Protein AF-A0A3B4ZXQ3-F1 (afdb_monomer_lite)

Sequence (89 aa):
MFFFQVLNCSNFYRFRFKNVVFDIVPAAEKGTFNIKARFLGVEMEEFKLKYQDLLQLQYEGVAVMKMFDKAKVNVNLLIFLLNKKFFNK

Secondary structure (DSSP, 8-state):
--S-------SS----S--EEEEEEE-SSTTEEEEEEEETTEEEEEEEEEHHHHHHHHHTT--EEEETTTEEEEHHHHHHHHHHHH---

Radius of gyration: 15.42 Å; chains: 1; bounding box: 34×41×34 Å

Organism: NCBI:txid144197

pLDDT: mean 73.94, std 19.47, range [29.31, 92.56]

Structure (mmCIF, N/CA/C/O backbone):
data_AF-A0A3B4ZXQ3-F1
#
_entry.id   AF-A0A3B4ZXQ3-F1
#
loop_
_atom_site.group_PDB
_atom_site.id
_atom_site.type_symbol
_atom_site.label_atom_id
_atom_site.label_alt_id
_atom_site.label_comp_id
_atom_site.label_asym_id
_atom_site.label_entity_id
_atom_site.label_seq_id
_atom_site.pdbx_PDB_ins_code
_atom_site.Cartn_x
_atom_site.Cartn_y
_atom_site.Cartn_z
_atom_site.occupancy
_atom_site.B_iso_or_equiv
_atom_site.auth_seq_id
_atom_site.auth_comp_id
_atom_site.auth_asym_id
_atom_site.auth_atom_id
_atom_site.pdbx_PDB_model_num
ATOM 1 N N . MET A 1 1 ? 11.173 -24.608 6.493 1.00 42.12 1 MET A N 1
ATOM 2 C CA . MET A 1 1 ? 9.697 -24.556 6.396 1.00 42.12 1 MET A CA 1
ATOM 3 C C . MET A 1 1 ? 9.252 -23.358 7.240 1.00 42.12 1 MET A C 1
ATOM 5 O O . MET A 1 1 ? 9.279 -23.474 8.445 1.00 42.12 1 MET A O 1
ATOM 9 N N . PHE A 1 2 ? 9.052 -22.115 6.791 1.00 35.59 2 PHE A N 1
ATOM 10 C CA . PHE A 1 2 ? 8.655 -21.527 5.502 1.00 35.59 2 PHE A CA 1
ATOM 11 C C . PHE A 1 2 ? 9.316 -20.143 5.244 1.00 35.59 2 PHE A C 1
ATOM 13 O O . PHE A 1 2 ? 8.859 -19.380 4.403 1.00 35.59 2 PHE A O 1
ATOM 20 N N . PHE A 1 3 ? 10.404 -19.797 5.942 1.00 33.34 3 PHE A N 1
ATOM 21 C CA . PHE A 1 3 ? 10.939 -18.422 5.947 1.00 33.34 3 PHE A CA 1
ATOM 22 C C . PHE A 1 3 ? 11.985 -18.072 4.870 1.00 33.34 3 PHE A C 1
ATOM 24 O O . PHE A 1 3 ? 12.510 -16.966 4.880 1.00 33.34 3 PHE A O 1
ATOM 31 N N . PHE A 1 4 ? 12.290 -18.967 3.925 1.00 30.89 4 PHE A N 1
ATOM 32 C CA . PHE A 1 4 ? 13.384 -18.745 2.961 1.00 30.89 4 PHE A CA 1
ATOM 33 C C . PHE A 1 4 ? 13.090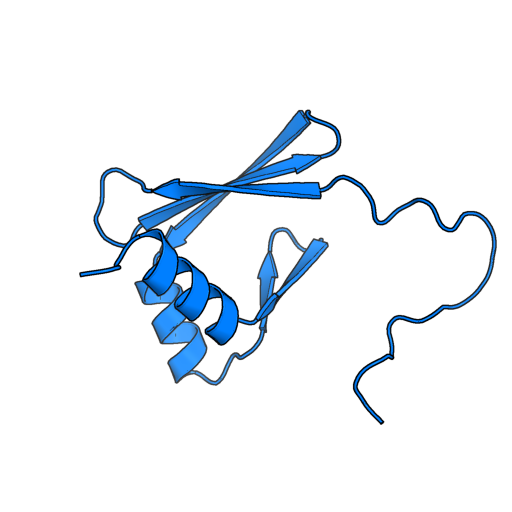 -19.173 1.518 1.00 30.89 4 PHE A C 1
ATOM 35 O O . PHE A 1 4 ? 13.998 -19.258 0.693 1.00 30.89 4 PHE A O 1
ATOM 42 N N . GLN A 1 5 ? 11.828 -19.415 1.164 1.00 35.41 5 GLN A N 1
ATOM 43 C CA . GLN A 1 5 ? 11.481 -19.879 -0.180 1.00 35.41 5 GLN A CA 1
ATOM 44 C C . GLN A 1 5 ? 11.211 -18.726 -1.154 1.00 35.41 5 GLN A C 1
ATOM 46 O O . GLN A 1 5 ? 10.181 -18.673 -1.812 1.00 35.41 5 GLN A O 1
ATOM 51 N N . VAL A 1 6 ? 12.180 -17.822 -1.280 1.00 41.69 6 VAL A N 1
ATOM 52 C CA . VAL A 1 6 ? 12.489 -17.216 -2.585 1.00 41.69 6 VAL A CA 1
ATOM 53 C C . VAL A 1 6 ? 14.003 -17.301 -2.790 1.00 41.69 6 VAL A C 1
ATOM 55 O O . VAL A 1 6 ? 14.681 -16.331 -3.112 1.00 41.69 6 VAL A O 1
ATOM 58 N N . LEU A 1 7 ? 14.563 -18.489 -2.547 1.00 36.25 7 LEU A N 1
ATOM 59 C CA . LEU A 1 7 ? 15.943 -18.812 -2.880 1.00 36.25 7 LEU A CA 1
ATOM 60 C C . LEU A 1 7 ? 15.945 -19.807 -4.055 1.00 36.25 7 LEU A C 1
ATOM 62 O O . LEU A 1 7 ? 15.864 -21.009 -3.864 1.00 36.25 7 LEU A O 1
ATOM 66 N N . ASN A 1 8 ? 16.068 -19.227 -5.255 1.00 47.16 8 ASN A N 1
ATOM 67 C CA . ASN A 1 8 ? 16.570 -19.769 -6.529 1.00 47.16 8 ASN A CA 1
ATOM 68 C C . ASN A 1 8 ? 15.804 -20.891 -7.263 1.00 47.16 8 ASN A C 1
ATOM 70 O O . ASN A 1 8 ? 15.681 -22.013 -6.789 1.00 47.16 8 ASN A O 1
ATOM 74 N N . CYS A 1 9 ? 15.503 -20.622 -8.540 1.00 32.94 9 CYS A N 1
ATOM 75 C CA . CYS A 1 9 ? 15.667 -21.612 -9.603 1.00 32.94 9 CYS A CA 1
ATOM 76 C C . CYS A 1 9 ? 16.447 -20.983 -10.771 1.00 32.94 9 CYS A C 1
ATOM 78 O O . CYS A 1 9 ? 16.381 -19.775 -11.006 1.00 32.94 9 CYS A O 1
ATOM 80 N N . SER A 1 10 ? 17.276 -21.808 -11.393 1.00 49.44 10 SER A N 1
ATOM 81 C CA . SER A 1 10 ? 18.550 -21.467 -12.018 1.00 49.44 10 SER A CA 1
ATOM 82 C C . SER A 1 10 ? 18.426 -21.150 -13.505 1.00 49.44 10 SER A C 1
ATOM 84 O O . SER A 1 10 ? 17.857 -21.943 -14.244 1.00 49.44 10 SER A O 1
ATOM 86 N N . ASN A 1 11 ? 19.007 -20.028 -13.941 1.00 37.22 11 ASN A N 1
ATOM 87 C CA . ASN A 1 11 ? 20.005 -19.931 -15.018 1.00 37.22 11 ASN A CA 1
ATOM 88 C C . ASN A 1 11 ? 20.179 -18.462 -15.445 1.00 37.22 11 ASN A C 1
ATOM 90 O O . ASN A 1 11 ? 19.247 -17.822 -15.911 1.00 37.22 11 ASN A O 1
ATOM 94 N N . PHE A 1 12 ? 21.413 -17.976 -15.273 1.00 29.31 12 PHE A N 1
ATOM 95 C CA . PHE A 1 12 ? 21.977 -16.715 -15.773 1.00 29.31 12 PHE A CA 1
ATOM 96 C C . PHE A 1 12 ? 21.392 -15.387 -15.213 1.00 29.31 12 PHE A C 1
ATOM 98 O O . PHE A 1 12 ? 20.279 -14.975 -15.506 1.00 29.31 12 PHE A O 1
ATOM 105 N N . TYR A 1 13 ? 22.231 -14.676 -14.440 1.00 30.34 13 TYR A N 1
ATOM 106 C CA . TYR A 1 13 ? 22.096 -13.291 -13.933 1.00 30.34 13 TYR A CA 1
ATOM 107 C C . TYR A 1 13 ? 21.185 -13.001 -12.716 1.00 30.34 13 TYR A C 1
ATOM 109 O O . TYR A 1 13 ? 20.116 -12.396 -12.789 1.00 30.34 13 TYR A O 1
ATOM 117 N N . ARG A 1 14 ? 21.738 -13.273 -11.524 1.00 37.72 14 ARG A N 1
ATOM 118 C CA . ARG A 1 14 ? 21.317 -12.774 -10.195 1.00 37.72 14 ARG A CA 1
ATOM 119 C C . ARG A 1 14 ? 21.524 -11.249 -9.995 1.00 37.72 14 ARG A C 1
ATOM 121 O O . ARG A 1 14 ? 22.156 -10.838 -9.024 1.00 37.72 14 ARG A O 1
ATOM 128 N N . PHE A 1 15 ? 20.993 -10.384 -10.867 1.00 39.78 15 PHE A N 1
ATOM 129 C CA . PHE A 1 15 ? 21.079 -8.916 -10.677 1.00 39.78 15 PHE A CA 1
ATOM 130 C C . PHE A 1 15 ? 19.766 -8.139 -10.876 1.00 39.78 15 PHE A C 1
ATOM 132 O O . PHE A 1 15 ? 19.786 -6.926 -11.047 1.00 39.78 15 PHE A O 1
ATOM 139 N N . ARG A 1 16 ? 18.602 -8.797 -10.834 1.00 39.50 16 ARG A N 1
ATOM 140 C CA . ARG A 1 16 ? 17.345 -8.180 -11.301 1.00 39.50 16 ARG A CA 1
ATOM 141 C C . ARG A 1 16 ? 16.268 -7.888 -10.246 1.00 39.50 16 ARG A C 1
ATOM 143 O O . ARG A 1 16 ? 15.136 -7.614 -10.614 1.00 39.50 16 ARG A O 1
ATOM 150 N N . PHE A 1 17 ? 16.619 -7.880 -8.958 1.00 49.25 17 PHE A N 1
ATOM 151 C CA . PHE A 1 17 ? 15.737 -7.407 -7.868 1.00 49.25 17 PHE A CA 1
ATOM 152 C C . PHE A 1 17 ? 16.247 -6.124 -7.193 1.00 49.25 17 PHE A C 1
ATOM 154 O O . PHE A 1 17 ? 15.967 -5.871 -6.026 1.00 49.25 17 PHE A O 1
ATOM 161 N N . LYS A 1 18 ? 17.038 -5.315 -7.901 1.00 52.75 18 LYS A N 1
ATOM 162 C CA . LYS A 1 18 ? 17.615 -4.087 -7.353 1.00 52.75 18 LYS A CA 1
ATOM 163 C C . LYS A 1 18 ? 17.032 -2.890 -8.096 1.00 52.75 18 LYS A C 1
ATOM 165 O O . LYS A 1 18 ? 17.153 -2.821 -9.314 1.00 52.75 18 LYS A O 1
ATOM 170 N N . ASN A 1 19 ? 16.441 -1.970 -7.333 1.00 64.00 19 ASN A N 1
ATOM 171 C CA . ASN A 1 19 ? 16.129 -0.578 -7.692 1.00 64.00 19 ASN A CA 1
ATOM 172 C C . ASN A 1 19 ? 14.651 -0.251 -7.983 1.00 64.00 19 ASN A C 1
ATOM 174 O O . ASN A 1 19 ? 14.401 0.708 -8.705 1.00 64.00 19 ASN A O 1
ATOM 178 N N . VAL A 1 20 ? 13.679 -0.973 -7.403 1.00 64.38 20 VAL A N 1
ATOM 179 C CA . VAL A 1 20 ? 12.323 -0.413 -7.202 1.00 64.38 20 VAL A CA 1
ATOM 180 C C . VAL A 1 20 ? 12.292 0.268 -5.832 1.00 64.38 20 VAL A C 1
ATOM 182 O O . VAL A 1 20 ? 12.474 -0.395 -4.812 1.00 64.38 20 VAL A O 1
ATOM 185 N N . VAL A 1 21 ? 12.084 1.581 -5.809 1.00 75.31 21 VAL A N 1
ATOM 186 C CA . VAL A 1 21 ? 11.897 2.389 -4.599 1.00 75.31 21 VAL A CA 1
ATOM 187 C C . VAL A 1 21 ? 10.444 2.839 -4.552 1.00 75.31 21 VAL A C 1
ATOM 189 O O . VAL A 1 21 ? 9.920 3.323 -5.551 1.00 75.31 21 VAL A O 1
ATOM 192 N N . PHE A 1 22 ? 9.795 2.676 -3.402 1.00 78.50 22 PHE A N 1
ATOM 193 C CA . PHE A 1 22 ? 8.444 3.179 -3.173 1.00 78.50 22 PHE A CA 1
ATOM 194 C C . PHE A 1 22 ? 8.514 4.417 -2.285 1.00 78.50 22 PHE A C 1
ATOM 196 O O . PHE A 1 22 ? 8.879 4.324 -1.111 1.00 78.50 22 PHE A O 1
ATOM 203 N N . ASP A 1 23 ? 8.160 5.569 -2.840 1.00 83.69 23 ASP A N 1
ATOM 204 C CA . ASP A 1 23 ? 8.028 6.812 -2.095 1.00 83.69 23 ASP A CA 1
ATOM 205 C C . ASP A 1 23 ? 6.596 6.968 -1.607 1.00 83.69 23 ASP A C 1
ATOM 207 O O . ASP A 1 23 ? 5.653 6.963 -2.391 1.00 83.69 23 ASP A O 1
ATOM 211 N N . ILE A 1 24 ? 6.446 7.106 -0.292 1.00 85.38 24 ILE A N 1
ATOM 212 C CA . ILE A 1 24 ? 5.156 7.272 0.376 1.00 85.38 24 ILE A CA 1
ATOM 213 C C . ILE A 1 24 ? 5.035 8.727 0.806 1.00 85.38 24 ILE A C 1
ATOM 215 O O . ILE A 1 24 ? 5.755 9.160 1.712 1.00 85.38 24 ILE A O 1
ATOM 219 N N . VAL A 1 25 ? 4.121 9.458 0.174 1.00 85.81 25 VAL A N 1
ATOM 220 C CA . VAL A 1 25 ? 3.846 10.873 0.437 1.00 85.81 25 VAL A CA 1
ATOM 221 C C . VAL A 1 25 ? 2.431 11.002 1.011 1.00 85.81 25 VAL A C 1
ATOM 223 O O . VAL A 1 25 ? 1.492 10.463 0.426 1.00 85.81 25 VAL A O 1
ATOM 226 N N . PRO A 1 26 ? 2.233 11.680 2.153 1.00 86.00 26 PRO A N 1
ATOM 227 C CA . PRO A 1 26 ? 0.894 11.927 2.675 1.00 86.00 26 PRO A CA 1
ATOM 228 C C . PRO A 1 26 ? 0.141 12.884 1.741 1.00 86.00 26 PRO A C 1
ATOM 230 O O . PRO A 1 26 ? 0.701 13.882 1.286 1.00 86.00 26 PRO A O 1
ATOM 233 N N . ALA A 1 27 ? -1.120 12.578 1.440 1.00 84.56 27 ALA A N 1
ATOM 234 C CA . ALA A 1 27 ? -1.979 13.463 0.661 1.00 84.56 27 ALA A CA 1
ATOM 235 C C . ALA A 1 27 ? -2.617 14.546 1.554 1.00 84.56 27 ALA A C 1
ATOM 237 O O . ALA A 1 27 ? -2.506 14.511 2.779 1.00 84.56 27 ALA A O 1
ATOM 238 N N . ALA A 1 28 ? -3.313 15.507 0.936 1.00 80.56 28 ALA A N 1
ATOM 239 C CA . ALA A 1 28 ? -4.023 16.571 1.655 1.00 80.56 28 ALA A CA 1
ATOM 240 C C . ALA A 1 28 ? -5.139 16.035 2.577 1.00 80.56 28 ALA A C 1
ATOM 242 O O . ALA A 1 28 ? -5.464 16.643 3.595 1.00 80.56 28 ALA A O 1
ATOM 243 N N . GLU A 1 29 ? -5.714 14.882 2.232 1.00 83.75 29 GLU A N 1
ATOM 244 C CA . GLU A 1 29 ? -6.744 14.214 3.021 1.00 83.75 29 GLU A CA 1
ATOM 245 C C . GLU A 1 29 ? -6.130 13.292 4.079 1.00 83.75 29 GLU A C 1
ATOM 247 O O . GLU A 1 29 ? -5.265 12.460 3.790 1.00 83.75 29 GLU A O 1
ATOM 252 N N . LYS A 1 30 ? -6.623 13.393 5.319 1.00 79.81 30 LYS A N 1
ATOM 253 C CA . LYS A 1 30 ? -6.187 12.521 6.416 1.00 79.81 30 LYS A CA 1
ATOM 254 C C . LYS A 1 30 ? -6.489 11.061 6.090 1.00 79.81 30 LYS A C 1
ATOM 256 O O . LYS A 1 30 ? -7.636 10.695 5.858 1.00 79.81 30 LYS A O 1
ATOM 261 N N . GLY A 1 31 ? -5.455 10.226 6.155 1.00 82.88 31 GLY A N 1
ATOM 262 C CA . GLY A 1 31 ? -5.573 8.797 5.871 1.00 82.88 31 GLY A CA 1
ATOM 263 C C . GLY A 1 31 ? -5.433 8.434 4.396 1.00 82.88 31 GLY A C 1
ATOM 264 O O . GLY A 1 31 ? -5.541 7.254 4.080 1.00 82.88 31 GLY A O 1
ATOM 265 N N . THR A 1 32 ? -5.145 9.391 3.513 1.00 89.88 32 THR A N 1
ATOM 266 C CA . THR A 1 32 ? -4.806 9.114 2.113 1.00 89.88 32 THR A CA 1
ATOM 267 C C . THR A 1 32 ? -3.305 9.310 1.895 1.00 89.88 32 THR A C 1
ATOM 269 O O . THR A 1 32 ? -2.714 10.296 2.337 1.00 89.88 32 THR A O 1
ATOM 272 N N . PHE A 1 33 ? -2.679 8.363 1.202 1.00 88.94 33 PHE A N 1
ATOM 273 C CA . PHE A 1 33 ? -1.252 8.347 0.898 1.00 88.94 33 PHE A CA 1
ATOM 274 C C . PHE A 1 33 ? -1.043 8.149 -0.600 1.00 88.94 33 PHE A C 1
ATOM 276 O O . PHE A 1 33 ? -1.627 7.249 -1.199 1.00 88.94 33 PHE A O 1
ATOM 283 N N . ASN A 1 34 ? -0.179 8.956 -1.202 1.00 88.56 34 ASN A N 1
ATOM 284 C CA . ASN A 1 34 ? 0.282 8.744 -2.565 1.00 88.56 34 ASN A CA 1
ATOM 285 C C . ASN A 1 34 ? 1.561 7.913 -2.521 1.00 88.56 34 ASN A C 1
ATOM 287 O O . ASN A 1 34 ? 2.538 8.281 -1.865 1.00 88.56 34 ASN A O 1
ATOM 291 N N . ILE A 1 35 ? 1.544 6.783 -3.215 1.00 86.00 35 ILE A N 1
ATOM 292 C CA . ILE A 1 35 ? 2.672 5.870 -3.303 1.00 86.00 35 ILE A CA 1
ATOM 293 C C . ILE A 1 35 ? 3.204 5.930 -4.731 1.00 86.00 35 ILE A C 1
ATOM 295 O O . ILE A 1 35 ? 2.521 5.538 -5.679 1.00 86.00 35 ILE A O 1
ATOM 299 N N . LYS A 1 36 ? 4.434 6.412 -4.879 1.00 84.62 36 LYS A N 1
ATOM 300 C CA . LYS A 1 36 ? 5.128 6.530 -6.163 1.00 84.62 36 LYS A CA 1
ATOM 301 C C . LYS A 1 36 ? 6.177 5.435 -6.267 1.00 84.62 36 LYS A C 1
ATOM 303 O O . LYS A 1 36 ? 7.064 5.340 -5.420 1.00 84.62 36 LYS A O 1
ATOM 308 N N . ALA A 1 37 ? 6.087 4.604 -7.297 1.00 80.25 37 ALA A N 1
ATOM 309 C CA . ALA A 1 37 ? 7.124 3.636 -7.614 1.00 80.25 37 ALA A CA 1
ATOM 310 C C . ALA A 1 37 ? 8.153 4.271 -8.553 1.00 80.25 37 ALA A C 1
ATOM 312 O O . ALA A 1 37 ? 7.835 4.648 -9.684 1.00 80.25 37 ALA A O 1
ATOM 313 N N . ARG A 1 38 ? 9.406 4.341 -8.100 1.00 76.38 38 ARG A N 1
ATOM 314 C CA . ARG A 1 38 ? 10.557 4.704 -8.926 1.00 76.38 38 ARG A CA 1
ATOM 315 C C . ARG A 1 38 ? 11.377 3.468 -9.239 1.00 76.38 38 ARG A C 1
ATOM 317 O O . ARG A 1 38 ? 11.863 2.796 -8.331 1.00 76.38 38 ARG A O 1
ATOM 324 N N . PHE A 1 39 ? 11.556 3.177 -10.522 1.00 71.50 39 PHE A N 1
ATOM 325 C CA . PHE A 1 39 ? 12.462 2.133 -10.977 1.00 71.50 39 PHE A CA 1
ATOM 326 C C . PHE A 1 39 ? 13.700 2.775 -11.585 1.00 71.50 39 PHE A C 1
ATOM 328 O O . PHE A 1 39 ? 13.593 3.522 -12.551 1.00 71.50 39 PHE A O 1
ATOM 335 N N . LEU A 1 40 ? 14.878 2.519 -11.010 1.00 71.12 40 LEU A N 1
ATOM 336 C CA . LEU A 1 40 ? 16.144 3.094 -11.498 1.00 71.12 40 LEU A CA 1
ATOM 337 C C . LEU A 1 40 ? 16.137 4.636 -11.600 1.00 71.12 40 LEU A C 1
ATOM 339 O O . LEU A 1 40 ? 16.799 5.206 -12.458 1.00 71.12 40 LEU A O 1
ATOM 343 N N . GLY A 1 41 ? 15.389 5.313 -10.723 1.00 68.75 41 GLY A N 1
ATOM 344 C CA . GLY A 1 41 ? 15.249 6.775 -10.730 1.00 68.75 41 GLY A CA 1
ATOM 345 C C . GLY A 1 41 ? 14.162 7.315 -11.667 1.00 68.75 41 GLY A C 1
ATOM 346 O O . GLY A 1 41 ? 13.879 8.508 -11.616 1.00 68.75 41 GLY A O 1
ATOM 347 N N . VAL A 1 42 ? 13.510 6.457 -12.457 1.00 76.19 42 VAL A N 1
ATOM 348 C CA . VAL A 1 42 ? 12.377 6.816 -13.322 1.00 76.19 42 VAL A CA 1
ATOM 349 C C . VAL A 1 42 ? 11.066 6.560 -12.579 1.00 76.19 42 VAL A C 1
ATOM 351 O O . VAL A 1 42 ? 10.843 5.452 -12.088 1.00 76.19 42 VAL A O 1
ATOM 354 N N . GLU A 1 43 ? 10.207 7.576 -12.470 1.00 75.69 43 GLU A N 1
ATOM 355 C CA . GLU A 1 43 ? 8.843 7.424 -11.944 1.00 75.69 43 GLU A CA 1
ATOM 356 C C . GLU A 1 43 ? 8.008 6.615 -12.943 1.00 75.69 43 GLU A C 1
ATOM 358 O O . GLU A 1 43 ? 7.921 6.976 -14.114 1.00 75.69 43 GLU A O 1
ATOM 363 N N . MET A 1 44 ? 7.456 5.489 -12.491 1.00 75.50 44 MET A N 1
ATOM 364 C CA . MET A 1 44 ? 6.701 4.575 -13.353 1.00 75.50 44 MET A CA 1
ATOM 365 C C . MET A 1 44 ? 5.207 4.703 -13.097 1.00 75.50 44 MET A C 1
ATOM 367 O O . MET A 1 44 ? 4.434 4.994 -14.002 1.00 75.50 44 MET A O 1
ATOM 371 N N . GLU A 1 45 ? 4.803 4.452 -11.855 1.00 79.44 45 GLU A N 1
ATOM 372 C CA . GLU A 1 45 ? 3.399 4.327 -11.490 1.00 79.44 45 GLU A CA 1
ATOM 373 C C . GLU A 1 45 ? 3.171 5.016 -10.141 1.00 79.44 45 GLU A C 1
ATOM 375 O O . GLU A 1 45 ? 3.930 4.832 -9.182 1.00 79.44 45 GLU A O 1
ATOM 380 N N . GLU A 1 46 ? 2.113 5.818 -10.077 1.00 83.62 46 GLU A N 1
ATOM 381 C CA . GLU A 1 46 ? 1.610 6.431 -8.854 1.00 83.62 46 GLU A CA 1
ATOM 382 C C . GLU A 1 46 ? 0.253 5.807 -8.536 1.00 83.62 46 GLU A C 1
ATOM 384 O O . GLU A 1 46 ? -0.627 5.752 -9.395 1.00 83.62 46 GLU A O 1
ATOM 389 N N . PHE A 1 47 ? 0.069 5.345 -7.300 1.00 84.31 47 PHE A N 1
ATOM 390 C CA . PHE A 1 47 ? -1.247 4.939 -6.818 1.00 84.31 47 PHE A CA 1
ATOM 391 C C . PHE A 1 47 ? -1.607 5.659 -5.530 1.00 84.31 47 PHE A C 1
ATOM 393 O O . PHE A 1 47 ? -0.755 5.985 -4.700 1.00 84.31 47 PHE A O 1
ATOM 400 N N . LYS A 1 48 ? -2.907 5.888 -5.365 1.00 87.88 48 LYS A N 1
ATOM 401 C CA . LYS A 1 48 ? -3.473 6.408 -4.127 1.00 87.88 48 LYS A CA 1
ATOM 402 C C . LYS A 1 48 ? -3.867 5.239 -3.244 1.00 87.88 48 LYS A C 1
ATOM 404 O O . LYS A 1 48 ? -4.629 4.371 -3.658 1.00 87.88 48 LYS A O 1
ATOM 409 N N . LEU A 1 49 ? -3.355 5.246 -2.027 1.00 88.81 49 LEU A N 1
ATOM 410 C CA . LEU A 1 49 ? -3.657 4.282 -0.991 1.00 88.81 49 LEU A CA 1
ATOM 411 C C . LEU A 1 49 ? -4.466 4.975 0.099 1.00 88.81 49 LEU A C 1
ATOM 413 O O . LEU A 1 49 ? -4.007 5.953 0.692 1.00 88.81 49 LEU A O 1
ATOM 417 N N . LYS A 1 50 ? -5.659 4.460 0.387 1.00 90.31 50 LYS A N 1
ATOM 418 C CA . LYS A 1 50 ? -6.445 4.909 1.535 1.00 90.31 50 LYS A CA 1
ATOM 419 C C . LYS A 1 50 ? -6.213 3.962 2.700 1.00 90.31 50 LYS A C 1
ATOM 421 O O . LYS A 1 50 ? -6.225 2.743 2.557 1.00 90.31 50 LYS A O 1
ATOM 426 N N . TYR A 1 51 ? -6.034 4.534 3.880 1.00 90.12 51 TYR A N 1
ATOM 427 C CA . TYR A 1 51 ? -5.869 3.781 5.115 1.00 90.12 51 TYR A CA 1
ATOM 428 C C . TYR A 1 51 ? -7.116 2.943 5.437 1.00 90.12 51 TYR A C 1
ATOM 430 O O . TYR A 1 51 ? -6.990 1.835 5.944 1.00 90.12 51 TYR A O 1
ATOM 438 N N . GLN A 1 52 ? -8.311 3.434 5.085 1.00 89.38 52 GLN A N 1
ATOM 439 C CA . GLN A 1 52 ? -9.553 2.669 5.236 1.00 89.38 52 GLN A CA 1
ATOM 440 C C . GLN A 1 52 ? -9.556 1.382 4.402 1.00 89.38 52 GLN A C 1
ATOM 442 O O . GLN A 1 52 ? -9.910 0.335 4.934 1.00 89.38 52 GLN A O 1
ATOM 447 N N . ASP A 1 53 ? -9.074 1.426 3.157 1.00 91.06 53 ASP A N 1
ATOM 448 C CA . ASP A 1 53 ? -8.991 0.240 2.293 1.00 91.06 53 ASP A CA 1
ATOM 449 C C . ASP A 1 53 ? -8.049 -0.817 2.897 1.00 91.06 53 ASP A C 1
ATOM 451 O O . ASP A 1 53 ? -8.330 -2.012 2.854 1.00 91.06 53 ASP A O 1
ATOM 455 N N . LEU A 1 54 ? -6.949 -0.390 3.535 1.00 90.44 54 LEU A N 1
ATOM 456 C CA . LEU A 1 54 ? -6.051 -1.306 4.250 1.00 90.44 54 LEU A CA 1
ATOM 457 C C . LEU A 1 54 ? -6.723 -1.970 5.456 1.00 90.44 54 LEU A C 1
ATOM 459 O O . LEU A 1 54 ? -6.516 -3.160 5.689 1.00 90.44 54 LEU A O 1
ATOM 463 N N . LEU A 1 55 ? -7.516 -1.218 6.222 1.00 91.12 55 LEU A N 1
ATOM 464 C CA . LEU A 1 55 ? -8.278 -1.770 7.344 1.00 91.12 55 LEU A CA 1
ATOM 465 C C . LEU A 1 55 ? -9.349 -2.752 6.866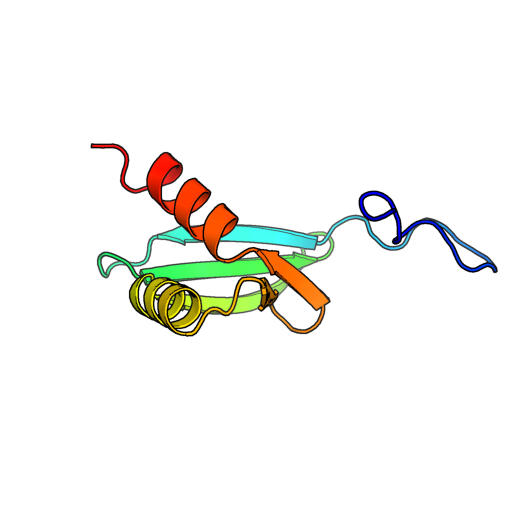 1.00 91.12 55 LEU A C 1
ATOM 467 O O . LEU A 1 55 ? -9.551 -3.784 7.500 1.00 91.12 55 LEU A O 1
ATOM 471 N N . GLN A 1 56 ? -10.000 -2.460 5.739 1.00 92.19 56 GLN A N 1
ATOM 472 C CA . GLN A 1 56 ? -10.965 -3.367 5.129 1.00 92.19 56 GLN A CA 1
ATOM 473 C C . GLN A 1 56 ? -10.294 -4.679 4.706 1.00 92.19 56 GLN A C 1
ATOM 475 O O . GLN A 1 56 ? -10.759 -5.746 5.094 1.00 92.19 56 GLN A O 1
ATOM 480 N N . LEU A 1 57 ? -9.153 -4.609 4.013 1.00 91.75 57 LEU A N 1
ATOM 481 C CA . LEU A 1 57 ? -8.369 -5.795 3.653 1.00 91.75 57 LEU A CA 1
ATOM 482 C C . LEU A 1 57 ? -7.961 -6.605 4.890 1.00 91.75 57 LEU A C 1
ATOM 484 O O . LEU A 1 57 ? -8.040 -7.831 4.882 1.00 91.75 57 LEU A O 1
ATOM 488 N N . GLN A 1 58 ? -7.565 -5.935 5.973 1.00 89.44 58 GLN A N 1
ATOM 489 C CA . GLN A 1 58 ? -7.261 -6.603 7.236 1.00 89.44 58 GLN A CA 1
ATOM 490 C C . GLN A 1 58 ? -8.496 -7.301 7.831 1.00 89.44 58 GLN A C 1
ATOM 492 O O . GLN A 1 58 ? -8.378 -8.439 8.285 1.00 89.44 58 GLN A O 1
ATOM 497 N N . TYR A 1 59 ? -9.663 -6.650 7.817 1.00 92.56 59 TYR A N 1
ATOM 498 C CA . TYR A 1 59 ? -10.920 -7.214 8.321 1.00 92.56 59 TYR A CA 1
ATOM 499 C C . TYR A 1 59 ? -11.384 -8.428 7.503 1.00 92.56 59 TYR A C 1
ATOM 501 O O . TYR A 1 59 ? -11.814 -9.428 8.069 1.00 92.56 59 TYR A O 1
ATOM 509 N N . GLU A 1 60 ? -11.216 -8.377 6.181 1.00 92.12 60 GLU A N 1
ATOM 510 C CA . GLU A 1 60 ? -11.482 -9.489 5.259 1.00 92.12 60 GLU A CA 1
ATOM 511 C C . GLU A 1 60 ? -10.477 -10.651 5.410 1.00 92.12 60 GLU A C 1
ATOM 513 O O . GLU A 1 60 ? -10.627 -11.696 4.777 1.00 92.12 60 GLU A O 1
ATOM 518 N N . GLY A 1 61 ? -9.442 -10.497 6.245 1.00 89.62 61 GLY A N 1
ATOM 519 C CA . GLY A 1 61 ? -8.404 -11.507 6.458 1.00 89.62 61 GLY A CA 1
ATOM 520 C C . GLY A 1 61 ? -7.325 -11.527 5.369 1.00 89.62 61 GLY A C 1
ATOM 521 O O . GLY A 1 61 ? -6.513 -12.455 5.310 1.00 89.62 61 GLY A O 1
ATOM 522 N N . VAL A 1 62 ? -7.267 -10.504 4.513 1.00 91.44 62 VAL A N 1
ATOM 523 C CA . VAL A 1 62 ? -6.249 -10.361 3.468 1.00 91.44 62 VAL A CA 1
ATOM 524 C C . VAL A 1 62 ? -4.949 -9.848 4.087 1.00 91.44 62 VAL A C 1
ATOM 526 O O . VAL A 1 62 ? -4.716 -8.653 4.249 1.00 91.44 62 VAL A O 1
ATOM 529 N N . ALA A 1 63 ? -4.046 -10.772 4.408 1.00 86.56 63 ALA A N 1
ATOM 530 C CA . ALA A 1 63 ? -2.760 -10.429 5.017 1.00 86.56 63 ALA A CA 1
ATOM 531 C C . ALA A 1 63 ? -1.733 -9.851 4.024 1.00 86.56 63 ALA A C 1
ATOM 533 O O . ALA A 1 63 ? -0.753 -9.231 4.441 1.00 86.56 63 ALA A O 1
ATOM 534 N N . VAL A 1 64 ? -1.910 -10.073 2.717 1.00 88.25 64 VAL A N 1
ATOM 535 C CA . VAL A 1 64 ? -0.944 -9.687 1.678 1.00 88.25 64 VAL A CA 1
ATOM 536 C C . VAL A 1 64 ? -1.672 -9.070 0.492 1.00 88.25 64 VAL A C 1
ATOM 538 O O . VAL A 1 64 ? -2.528 -9.711 -0.109 1.00 88.25 64 VAL A O 1
ATOM 541 N N . MET A 1 65 ? -1.267 -7.862 0.110 1.00 87.31 65 MET A N 1
ATOM 542 C CA . MET A 1 65 ? -1.731 -7.191 -1.102 1.00 87.31 65 MET A CA 1
ATOM 543 C C . MET A 1 65 ? -0.635 -7.171 -2.168 1.00 87.31 65 MET A C 1
ATOM 545 O O . MET A 1 65 ? 0.562 -7.181 -1.859 1.00 87.31 65 MET A O 1
ATOM 549 N N . LYS A 1 66 ? -1.037 -7.133 -3.438 1.00 83.25 66 LYS A N 1
ATOM 550 C CA . LYS A 1 66 ? -0.117 -6.875 -4.546 1.00 83.25 66 LYS A CA 1
ATOM 551 C C . LYS A 1 66 ? -0.085 -5.378 -4.827 1.00 83.25 66 LYS A C 1
ATOM 553 O O . LYS A 1 66 ? -1.131 -4.761 -4.981 1.00 83.25 66 LYS A O 1
ATOM 558 N N . MET A 1 67 ? 1.111 -4.814 -4.909 1.00 79.75 67 MET A N 1
ATOM 559 C CA . MET A 1 67 ? 1.333 -3.458 -5.394 1.00 79.75 67 MET A CA 1
ATOM 560 C C . MET A 1 67 ? 1.943 -3.533 -6.789 1.00 79.75 67 MET A C 1
ATOM 562 O O . MET A 1 67 ? 2.980 -4.180 -6.983 1.00 79.75 67 MET A O 1
ATOM 566 N N . PHE A 1 68 ? 1.281 -2.875 -7.744 1.00 72.88 68 PHE A N 1
ATOM 567 C CA . PHE A 1 68 ? 1.723 -2.742 -9.137 1.00 72.88 68 PHE A CA 1
ATOM 568 C C . PHE A 1 68 ? 2.033 -4.078 -9.835 1.00 72.88 68 PHE A C 1
ATOM 570 O O . PHE A 1 68 ? 2.971 -4.158 -10.626 1.00 72.88 68 PHE A O 1
ATOM 577 N N . ASP A 1 69 ? 1.346 -5.158 -9.434 1.00 70.94 69 ASP A N 1
ATOM 578 C CA . ASP A 1 69 ? 1.565 -6.558 -9.851 1.00 70.94 69 ASP A CA 1
ATOM 579 C C . ASP A 1 69 ? 3.006 -7.100 -9.748 1.00 70.94 69 ASP A C 1
ATOM 581 O O . ASP A 1 69 ? 3.288 -8.246 -10.101 1.00 70.94 69 ASP A O 1
ATOM 585 N N . LYS A 1 70 ? 3.923 -6.308 -9.191 1.00 70.12 70 LYS A N 1
ATOM 586 C CA . LYS A 1 70 ? 5.365 -6.570 -9.125 1.00 70.12 70 LYS A CA 1
ATOM 587 C C . LYS A 1 70 ? 5.827 -6.846 -7.699 1.00 70.12 70 LYS A C 1
ATOM 589 O O . LYS A 1 70 ? 6.810 -7.558 -7.506 1.00 70.12 70 LYS A O 1
ATOM 594 N N . ALA A 1 71 ? 5.127 -6.309 -6.699 1.00 76.19 71 ALA A N 1
ATOM 595 C CA . ALA A 1 71 ? 5.480 -6.448 -5.291 1.00 76.19 71 ALA A CA 1
ATOM 596 C C . ALA A 1 71 ? 4.329 -7.051 -4.482 1.00 76.19 71 ALA A C 1
ATOM 598 O O . ALA A 1 71 ? 3.168 -6.698 -4.669 1.00 76.19 71 ALA A O 1
ATOM 599 N N . LYS A 1 72 ? 4.655 -7.946 -3.547 1.00 82.69 72 LYS A N 1
ATOM 600 C CA . LYS A 1 72 ? 3.724 -8.426 -2.520 1.00 82.69 72 LYS A CA 1
ATOM 601 C C . LYS A 1 72 ? 4.078 -7.748 -1.206 1.00 82.69 72 LYS A C 1
ATOM 603 O O . LYS A 1 72 ? 5.215 -7.856 -0.753 1.00 82.69 72 LYS A O 1
ATOM 608 N N . VAL A 1 73 ? 3.112 -7.066 -0.607 1.00 86.00 73 VAL A N 1
ATOM 609 C CA . VAL A 1 73 ? 3.290 -6.302 0.629 1.00 86.00 73 VAL A CA 1
ATOM 610 C C . VAL A 1 73 ? 2.320 -6.826 1.675 1.00 86.00 73 VAL A C 1
ATOM 612 O O . VAL A 1 73 ? 1.149 -7.058 1.386 1.00 86.00 73 VAL A O 1
ATOM 615 N N . ASN A 1 74 ? 2.811 -7.035 2.894 1.00 90.44 74 ASN A N 1
ATOM 616 C CA . ASN A 1 74 ? 1.962 -7.444 4.002 1.00 90.44 74 ASN A CA 1
ATOM 617 C C . ASN A 1 74 ? 1.151 -6.242 4.508 1.00 90.44 74 ASN A C 1
ATOM 619 O O . ASN A 1 74 ? 1.727 -5.212 4.863 1.00 90.44 74 ASN A O 1
ATOM 623 N N . VAL A 1 75 ? -0.171 -6.397 4.554 1.00 91.75 75 VAL A N 1
ATOM 624 C CA . VAL A 1 75 ? -1.115 -5.336 4.928 1.00 91.75 75 VAL A CA 1
ATOM 625 C C . VAL A 1 75 ? -0.884 -4.886 6.374 1.00 91.75 75 VAL A C 1
ATOM 627 O O . VAL A 1 75 ? -0.763 -3.691 6.630 1.00 91.75 75 VAL A O 1
ATOM 630 N N . ASN A 1 76 ? -0.699 -5.821 7.310 1.00 90.56 76 ASN A N 1
ATOM 631 C CA . ASN A 1 76 ? -0.485 -5.506 8.728 1.00 90.56 76 ASN A CA 1
ATOM 632 C C . ASN A 1 76 ? 0.825 -4.744 8.957 1.00 90.56 76 ASN A C 1
ATOM 634 O O . ASN A 1 76 ? 0.859 -3.770 9.710 1.00 90.56 76 ASN A O 1
ATOM 638 N N . LEU A 1 77 ? 1.904 -5.164 8.290 1.00 90.00 77 LEU A N 1
ATOM 639 C CA . LEU A 1 77 ? 3.192 -4.472 8.382 1.00 90.00 77 LEU A CA 1
ATOM 640 C C . LEU A 1 77 ? 3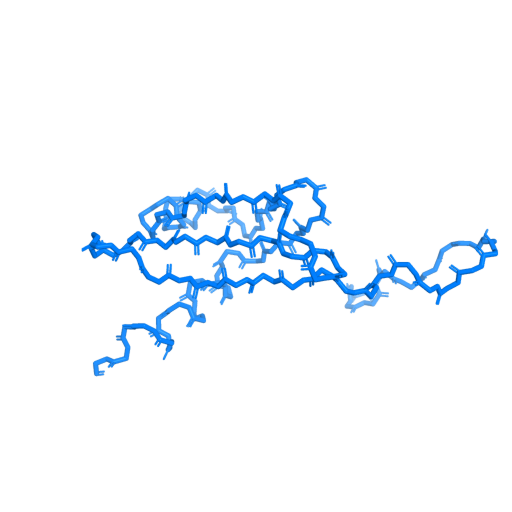.125 -3.074 7.761 1.00 90.00 77 LEU A C 1
ATOM 642 O O . LEU A 1 77 ? 3.712 -2.138 8.301 1.00 90.00 77 LEU A O 1
ATOM 646 N N . LEU A 1 78 ? 2.396 -2.916 6.654 1.00 88.12 78 LEU A N 1
ATOM 647 C CA . LEU A 1 78 ? 2.208 -1.616 6.021 1.00 88.12 78 LEU A CA 1
ATOM 648 C C . LEU A 1 78 ? 1.424 -0.661 6.927 1.00 88.12 78 LEU A C 1
ATOM 650 O O . LEU A 1 78 ? 1.862 0.469 7.131 1.00 88.12 78 LEU A O 1
ATOM 654 N N . ILE A 1 79 ? 0.324 -1.131 7.523 1.00 90.12 79 ILE A N 1
ATOM 655 C CA . ILE A 1 79 ? -0.450 -0.379 8.520 1.00 90.12 79 ILE A CA 1
ATOM 656 C C . ILE A 1 79 ? 0.457 0.056 9.678 1.00 90.12 79 ILE A C 1
ATOM 658 O O . ILE A 1 79 ? 0.477 1.231 10.040 1.00 90.12 79 ILE A O 1
ATOM 662 N N . PHE A 1 80 ? 1.258 -0.864 10.223 1.00 89.25 80 PHE A N 1
ATOM 663 C CA . PHE A 1 80 ? 2.198 -0.564 11.304 1.00 89.25 80 PHE A CA 1
ATOM 664 C C .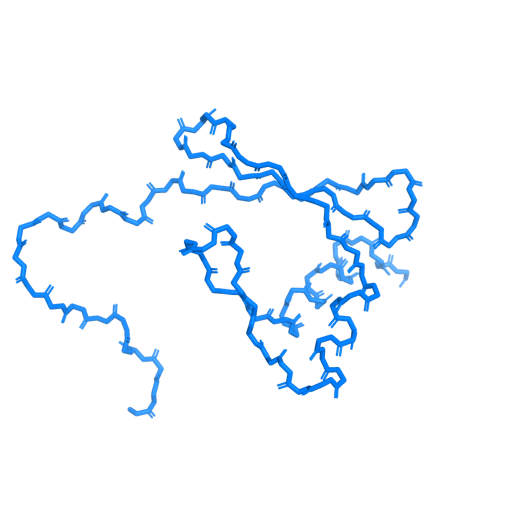 PHE A 1 80 ? 3.212 0.527 10.921 1.00 89.25 80 PHE A C 1
ATOM 666 O O . PHE A 1 80 ? 3.437 1.461 11.693 1.00 89.25 80 PHE A O 1
ATOM 673 N N . LEU A 1 81 ? 3.801 0.444 9.724 1.00 87.06 81 LEU A N 1
ATOM 674 C CA . LEU A 1 81 ? 4.748 1.444 9.224 1.00 87.06 81 LEU A CA 1
ATOM 675 C C . LEU A 1 81 ? 4.092 2.814 9.029 1.00 87.06 81 LEU A C 1
ATOM 677 O O . LEU A 1 81 ? 4.684 3.824 9.409 1.00 87.06 81 LEU A O 1
ATOM 681 N N . LEU A 1 82 ? 2.879 2.855 8.470 1.00 86.50 82 LEU A N 1
ATOM 682 C CA . LEU A 1 82 ? 2.126 4.098 8.293 1.00 86.50 82 LEU A CA 1
ATOM 683 C C . LEU A 1 82 ? 1.789 4.733 9.644 1.00 86.50 82 LEU A C 1
ATOM 685 O O . LEU A 1 82 ? 2.010 5.930 9.821 1.00 86.50 82 LEU A O 1
ATOM 689 N N . ASN A 1 83 ? 1.350 3.930 10.615 1.00 86.75 83 ASN A N 1
ATOM 690 C CA . ASN A 1 83 ? 1.062 4.400 11.968 1.00 86.75 83 ASN A CA 1
ATOM 691 C C . ASN A 1 83 ? 2.292 5.006 12.631 1.00 86.75 83 ASN A C 1
ATOM 693 O O . ASN A 1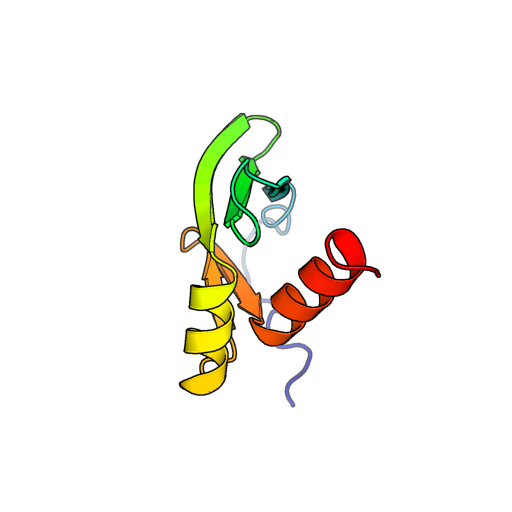 83 ? 2.245 6.136 13.112 1.00 86.75 83 ASN A O 1
ATOM 697 N N . LYS A 1 84 ? 3.420 4.298 12.567 1.00 85.69 84 LYS A N 1
ATOM 698 C CA . LYS A 1 84 ? 4.679 4.761 13.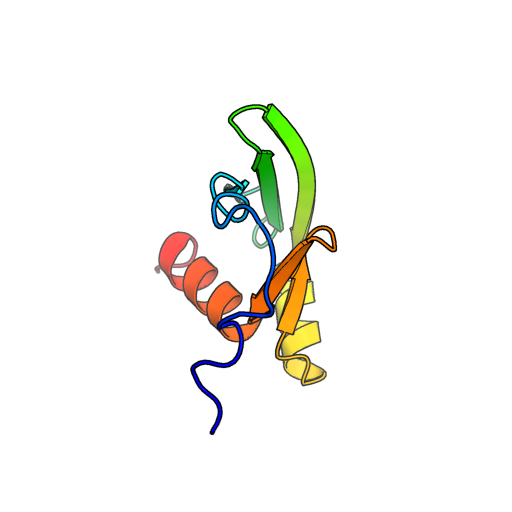152 1.00 85.69 84 LYS A CA 1
ATOM 699 C C . LYS A 1 84 ? 5.238 6.011 12.466 1.00 85.69 84 LYS A C 1
ATOM 701 O O . LYS A 1 84 ? 5.840 6.845 13.132 1.00 85.69 84 LYS A O 1
ATOM 706 N N . LYS A 1 85 ? 5.087 6.135 11.143 1.00 82.81 85 LYS A N 1
ATOM 707 C CA . LYS A 1 85 ? 5.700 7.220 10.359 1.00 82.81 85 LYS A CA 1
ATOM 708 C C . LYS A 1 85 ? 4.836 8.484 10.286 1.00 82.81 85 LYS A C 1
ATOM 710 O O . LYS A 1 85 ? 5.396 9.573 10.242 1.00 82.81 85 LYS A O 1
ATOM 715 N N . PHE A 1 86 ? 3.508 8.349 10.258 1.00 80.19 86 PHE A N 1
ATOM 716 C CA . PHE A 1 86 ? 2.588 9.466 9.994 1.00 80.19 86 PHE A CA 1
ATOM 717 C C . PHE A 1 86 ? 1.554 9.720 11.096 1.00 80.19 86 PHE A C 1
ATOM 719 O O . PHE A 1 86 ? 1.047 10.834 11.186 1.00 80.19 86 PHE A O 1
ATOM 726 N N . PHE A 1 87 ? 1.241 8.727 11.933 1.00 74.94 87 PHE A N 1
ATOM 727 C CA . PHE A 1 87 ? 0.217 8.843 12.981 1.00 74.94 87 PHE A CA 1
ATOM 728 C C . PHE A 1 87 ? 0.783 8.778 14.400 1.00 74.94 87 PHE A C 1
ATOM 730 O O . PHE A 1 87 ? 0.019 8.576 15.340 1.00 74.94 87 PHE A O 1
ATOM 737 N N . ASN A 1 88 ? 2.097 8.951 14.565 1.00 57.94 88 ASN A N 1
ATOM 738 C CA . ASN A 1 88 ? 2.743 8.973 15.872 1.00 57.94 88 ASN A CA 1
ATOM 739 C C . ASN A 1 88 ? 2.247 10.202 16.661 1.00 57.94 88 ASN A C 1
ATOM 741 O O . ASN A 1 88 ? 2.781 11.302 16.514 1.00 57.94 88 ASN A O 1
ATOM 745 N N . LYS A 1 89 ? 1.162 10.014 17.414 1.00 50.50 89 LYS A N 1
ATOM 746 C CA . LYS A 1 89 ? 0.690 10.895 18.481 1.00 50.50 89 LYS A CA 1
ATOM 747 C C . LYS A 1 89 ? 1.329 10.473 19.791 1.00 50.50 89 LYS A C 1
ATOM 749 O O . LYS A 1 89 ? 1.419 9.246 20.013 1.00 50.50 89 LYS A O 1
#

Foldseek 3Di:
DPPDPVPDDDDDDPPPPPAWDWDWADDPDPQKIWIWTDGPNRTDDIDIDGNVVLVVCVVVVNQWDDDPVPDIDGSVVVNVCCCVPPVPD